Protein AF-A0A915CXU5-F1 (afdb_monomer_lite)

Radius of gyration: 18.63 Å; chains: 1; bounding box: 47×32×48 Å

InterPro domains:
  IPR021010 Cytosolic motility protein [PF12150] (39-100)
  IPR021010 Cytosolic motility protein [PTHR31578] (22-100)

pLDDT: mean 84.75, std 14.51, range [37.28, 98.0]

Foldseek 3Di:
DDPDPPDDLPDPDCNVCPPVNVVDDHDPPDPSPDPPDDDDDDDDFFDFDDPDPFAWDVPDFQPDDPPDGRTWTWDWDDDPNDIWIWTWDDDPRTTDTDTD

Sequence (100 aa):
MASHCPGPQTCECIECVPPVALAAPPPPSSPASLIMTHNWADFRTCDPFPPAKAIHAFGRSLTTFPGENLDQYVALWYQSGEPVVGRIWNDKGKIAACFS

Organism: NCBI:txid166011

Structure (mmCIF, N/CA/C/O backbone):
data_AF-A0A915CXU5-F1
#
_entry.id   AF-A0A915CXU5-F1
#
loop_
_atom_site.group_PDB
_atom_site.id
_atom_site.type_symbol
_atom_site.label_atom_id
_atom_site.label_alt_id
_atom_site.label_comp_id
_atom_site.label_asym_id
_atom_site.label_entity_id
_atom_site.label_seq_id
_atom_site.pdbx_PDB_ins_code
_atom_site.Cartn_x
_atom_site.Cartn_y
_atom_site.Cartn_z
_atom_site.occupancy
_atom_site.B_iso_or_equiv
_atom_site.auth_seq_id
_atom_site.auth_comp_id
_atom_site.auth_asym_id
_atom_site.auth_atom_id
_atom_site.pdbx_PDB_model_num
ATOM 1 N N . MET A 1 1 ? 34.207 -4.971 -22.196 1.00 37.28 1 MET A N 1
ATOM 2 C CA . MET A 1 1 ? 33.042 -5.761 -22.644 1.00 37.28 1 MET A CA 1
ATOM 3 C C . MET A 1 1 ? 31.847 -5.226 -21.879 1.00 37.28 1 MET A C 1
ATOM 5 O O . MET A 1 1 ? 31.818 -5.404 -20.671 1.00 37.28 1 MET A O 1
ATOM 9 N N . ALA A 1 2 ? 30.969 -4.449 -22.519 1.00 47.88 2 ALA A N 1
ATOM 10 C CA . ALA A 1 2 ? 29.788 -3.912 -21.847 1.00 47.88 2 ALA A CA 1
ATOM 11 C C . ALA A 1 2 ? 28.834 -5.075 -21.555 1.00 47.88 2 ALA A C 1
ATOM 13 O O . ALA A 1 2 ? 28.424 -5.782 -22.476 1.00 47.88 2 ALA A O 1
ATOM 14 N N . SER A 1 3 ? 28.560 -5.312 -20.277 1.00 54.09 3 SER A N 1
ATOM 15 C CA . SER A 1 3 ? 27.528 -6.225 -19.806 1.00 54.09 3 SER A CA 1
ATOM 16 C C . SER A 1 3 ? 26.197 -5.777 -20.401 1.00 54.09 3 SER A C 1
ATOM 18 O O . SER A 1 3 ? 25.666 -4.728 -20.056 1.00 54.09 3 SER A O 1
ATOM 20 N N . HIS A 1 4 ? 25.690 -6.540 -21.363 1.00 62.41 4 HIS A N 1
ATOM 21 C CA . HIS A 1 4 ? 24.339 -6.361 -21.868 1.00 62.41 4 HIS A CA 1
ATOM 22 C C . HIS A 1 4 ? 23.389 -6.703 -20.720 1.00 62.41 4 HIS A C 1
ATOM 24 O O . HIS A 1 4 ? 23.355 -7.862 -20.314 1.00 62.41 4 HIS A O 1
ATOM 30 N N . CYS A 1 5 ? 22.688 -5.715 -20.159 1.00 65.94 5 CYS A N 1
ATOM 31 C CA . CYS A 1 5 ? 21.687 -5.946 -19.123 1.00 65.94 5 CYS A CA 1
ATOM 32 C C . CYS A 1 5 ? 20.522 -6.731 -19.748 1.00 65.94 5 CYS A C 1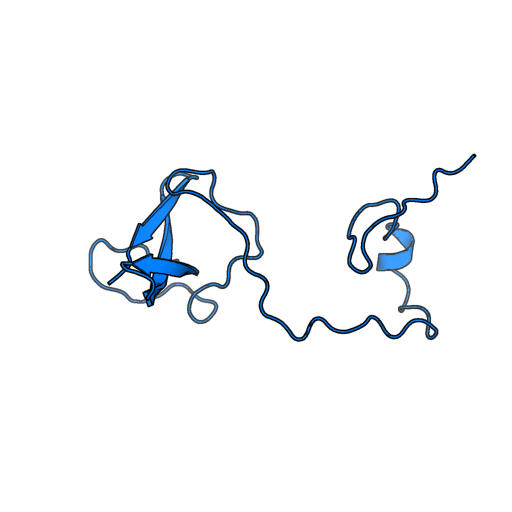
ATOM 34 O O . CYS A 1 5 ? 19.789 -6.156 -20.555 1.00 65.94 5 CYS A O 1
ATOM 36 N N . PRO A 1 6 ? 20.307 -8.019 -19.416 1.00 73.25 6 PRO A 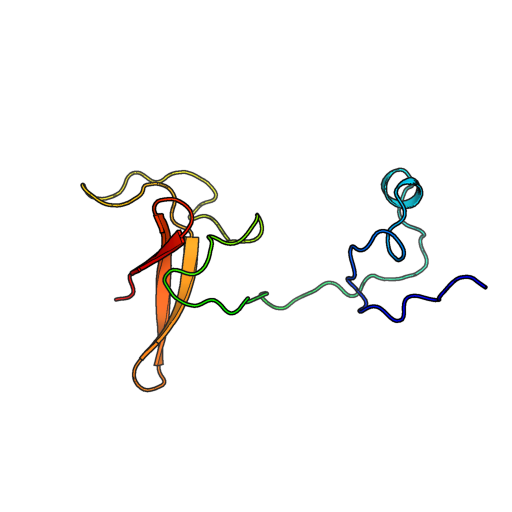N 1
ATOM 37 C CA . PRO A 1 6 ? 19.190 -8.801 -19.944 1.00 73.25 6 PRO A CA 1
ATOM 38 C C . PRO A 1 6 ? 17.906 -8.476 -19.156 1.00 73.25 6 PRO A C 1
ATOM 40 O O . PRO A 1 6 ? 17.188 -9.369 -18.711 1.00 73.25 6 PRO A O 1
ATOM 43 N N . GLY A 1 7 ? 17.684 -7.191 -18.872 1.00 72.88 7 GLY A N 1
ATOM 44 C CA . GLY A 1 7 ? 16.626 -6.717 -17.993 1.00 72.88 7 GLY A CA 1
ATOM 45 C C . GLY A 1 7 ? 15.229 -6.909 -18.593 1.00 72.88 7 GLY A C 1
ATOM 46 O O . GLY A 1 7 ? 15.079 -7.084 -19.804 1.00 72.88 7 GLY A O 1
ATOM 47 N N . PRO A 1 8 ? 14.178 -6.859 -17.757 1.00 82.75 8 PRO A N 1
ATOM 48 C CA . PRO A 1 8 ? 12.801 -6.885 -18.239 1.00 82.75 8 PRO A CA 1
ATOM 49 C C . PRO A 1 8 ? 12.503 -5.666 -19.127 1.00 82.75 8 PRO A C 1
ATOM 51 O O . PRO A 1 8 ? 13.161 -4.631 -19.023 1.00 82.75 8 PRO A O 1
ATOM 54 N N . GLN A 1 9 ? 11.463 -5.757 -19.961 1.00 77.00 9 GLN A N 1
ATOM 55 C CA . GLN A 1 9 ? 11.119 -4.719 -20.950 1.00 77.00 9 GLN A CA 1
ATOM 56 C C . GLN A 1 9 ? 10.895 -3.320 -20.348 1.00 77.00 9 GLN A C 1
ATOM 58 O O . GLN A 1 9 ? 11.091 -2.322 -21.033 1.00 77.00 9 GLN A O 1
ATOM 63 N N . THR A 1 10 ? 10.499 -3.239 -19.075 1.00 80.44 10 THR A N 1
ATOM 64 C CA . THR A 1 10 ? 10.229 -1.984 -18.353 1.00 80.44 10 THR A CA 1
ATOM 65 C C . THR A 1 10 ? 11.289 -1.683 -17.292 1.00 80.44 10 THR A C 1
ATOM 67 O O . THR A 1 10 ? 10.989 -1.101 -16.252 1.00 80.44 10 THR A O 1
ATOM 70 N N . CYS A 1 11 ? 12.522 -2.151 -17.494 1.00 83.19 11 CYS A N 1
ATOM 71 C CA . CYS A 1 11 ? 13.617 -1.909 -16.565 1.00 83.19 11 CYS A CA 1
ATOM 72 C C . CYS A 1 11 ? 14.012 -0.423 -16.550 1.00 83.19 11 CYS A C 1
ATOM 74 O O . CYS A 1 11 ? 14.385 0.133 -17.578 1.00 83.19 11 CYS A O 1
ATOM 76 N N . GLU A 1 12 ? 13.981 0.196 -15.369 1.00 81.44 12 GLU A N 1
ATOM 77 C CA . GLU A 1 12 ? 14.345 1.606 -15.142 1.00 81.44 12 GLU A CA 1
ATOM 78 C C . GLU A 1 12 ? 15.802 1.761 -14.639 1.00 81.44 12 GLU A C 1
ATOM 80 O O . GLU A 1 12 ? 16.164 2.793 -14.077 1.00 81.44 12 GLU A O 1
ATOM 85 N N . CYS A 1 13 ? 16.653 0.733 -14.770 1.00 84.69 13 CYS A N 1
ATOM 86 C CA . CYS A 1 13 ? 18.040 0.810 -14.302 1.00 84.69 13 CYS A CA 1
ATOM 87 C C . CYS A 1 13 ? 18.898 1.714 -15.205 1.00 84.69 13 CYS A C 1
ATOM 89 O O . CYS A 1 13 ? 18.587 1.920 -16.377 1.00 84.69 13 CYS A O 1
ATOM 91 N N . ILE A 1 14 ? 20.024 2.206 -14.678 1.00 85.00 14 ILE A N 1
ATOM 92 C CA . ILE A 1 14 ? 20.912 3.139 -15.393 1.00 85.00 14 ILE A CA 1
ATOM 93 C C . ILE A 1 14 ? 21.510 2.565 -16.689 1.00 85.00 14 ILE A C 1
ATOM 95 O O . ILE A 1 14 ? 21.850 3.320 -17.596 1.00 85.00 14 ILE A O 1
ATOM 99 N N . GLU A 1 15 ? 21.642 1.240 -16.784 1.00 84.62 15 GLU A N 1
ATOM 100 C CA . GLU A 1 15 ? 22.153 0.564 -17.981 1.00 84.62 15 GLU A CA 1
ATOM 101 C C . GLU A 1 15 ? 21.100 0.514 -19.098 1.00 84.62 15 GLU A C 1
ATOM 103 O O . GLU A 1 15 ? 21.431 0.721 -20.264 1.00 84.62 15 GLU A O 1
ATOM 108 N N . CYS A 1 16 ? 19.834 0.273 -18.741 1.00 78.19 16 CYS A N 1
ATOM 109 C CA . CYS A 1 16 ? 18.708 0.211 -19.676 1.00 78.19 16 CYS A CA 1
ATOM 110 C C . CYS A 1 16 ? 18.190 1.604 -20.059 1.00 78.19 16 CYS A C 1
ATOM 112 O O . CYS A 1 16 ? 17.793 1.824 -21.202 1.00 78.19 16 CYS A O 1
ATOM 114 N N . VAL A 1 17 ? 18.206 2.549 -19.115 1.00 78.44 17 VAL A N 1
ATOM 115 C CA . VAL A 1 17 ? 17.764 3.936 -19.298 1.00 78.44 17 VAL A CA 1
ATOM 116 C C . VAL A 1 17 ? 18.898 4.875 -18.873 1.00 78.44 17 VAL A C 1
ATOM 118 O O . VAL A 1 17 ? 18.895 5.407 -17.759 1.00 78.44 17 VAL A O 1
ATOM 121 N N . PRO A 1 18 ? 19.909 5.084 -19.737 1.00 76.50 18 PRO A N 1
ATOM 122 C CA . PRO A 1 18 ? 20.994 6.000 -19.425 1.00 76.50 18 PRO A CA 1
ATOM 123 C C . PRO A 1 18 ? 20.466 7.444 -19.335 1.00 76.50 18 PRO A C 1
ATOM 125 O O . PRO A 1 18 ? 19.545 7.806 -20.070 1.00 76.50 18 PRO A O 1
ATOM 128 N N . PRO A 1 19 ? 21.072 8.323 -18.515 1.00 70.62 19 PRO A N 1
ATOM 129 C CA . PRO A 1 19 ? 20.595 9.699 -18.316 1.00 70.62 19 PRO A CA 1
ATOM 130 C C . PRO A 1 19 ? 20.454 10.518 -19.608 1.00 70.62 19 PRO A C 1
ATOM 132 O O . PRO A 1 19 ? 19.597 11.390 -19.705 1.00 70.62 19 PRO A O 1
ATOM 135 N N . VAL A 1 20 ? 21.263 10.210 -20.626 1.00 68.69 20 VAL A N 1
ATOM 136 C CA . VAL A 1 20 ? 21.193 10.840 -21.955 1.00 68.69 20 VAL A CA 1
ATOM 137 C C . VAL A 1 20 ? 19.895 10.479 -22.691 1.00 68.69 20 VAL A C 1
ATOM 139 O O . VAL A 1 20 ? 19.351 11.315 -23.405 1.00 68.69 20 VAL A O 1
ATOM 142 N N . ALA A 1 21 ? 19.362 9.269 -22.493 1.00 62.31 21 ALA A N 1
ATOM 143 C CA . ALA A 1 21 ? 18.101 8.836 -23.094 1.00 62.31 21 ALA A CA 1
ATOM 144 C C . ALA A 1 21 ? 16.878 9.524 -22.463 1.00 62.31 21 ALA A C 1
ATOM 146 O O . ALA A 1 21 ? 15.888 9.728 -23.153 1.00 62.31 21 ALA A O 1
ATOM 147 N N . LEU A 1 22 ? 16.957 9.946 -21.193 1.00 63.19 22 LEU A N 1
ATOM 148 C CA . LEU A 1 22 ? 15.900 10.733 -20.536 1.00 63.19 22 LEU A CA 1
ATOM 149 C C . LEU A 1 22 ? 15.775 12.158 -21.104 1.00 63.19 22 LEU A C 1
ATOM 151 O O . LEU A 1 22 ? 14.731 12.787 -20.958 1.00 63.19 22 LEU A O 1
ATOM 155 N N . ALA A 1 23 ? 16.838 12.674 -21.730 1.00 62.06 23 ALA A N 1
ATOM 156 C CA . ALA A 1 23 ? 16.886 14.017 -22.307 1.00 62.06 23 ALA A CA 1
ATOM 157 C C . ALA A 1 23 ? 16.537 14.058 -23.808 1.00 62.06 23 ALA A C 1
AT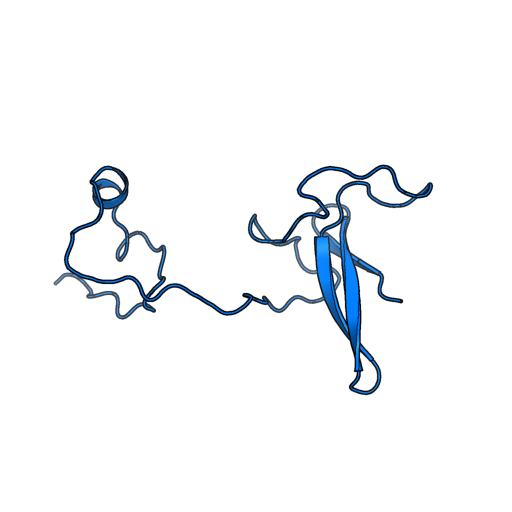OM 159 O O . ALA A 1 23 ? 16.361 15.143 -24.364 1.00 62.06 23 ALA A O 1
ATOM 160 N N . ALA A 1 24 ? 16.451 12.902 -24.471 1.00 63.50 24 ALA A N 1
ATOM 161 C CA . ALA A 1 24 ? 16.147 12.789 -25.894 1.00 63.50 24 ALA A CA 1
ATOM 162 C C . ALA A 1 24 ? 14.695 12.315 -26.109 1.00 63.50 24 ALA A C 1
ATOM 164 O O . ALA A 1 24 ? 14.186 11.529 -25.309 1.00 63.50 24 ALA A O 1
ATOM 165 N N . PRO A 1 25 ? 14.005 12.748 -27.183 1.00 62.59 25 PRO A N 1
ATOM 166 C CA . PRO A 1 25 ? 12.722 12.156 -27.550 1.00 62.59 25 PRO A CA 1
ATOM 167 C C . PRO A 1 25 ? 12.894 10.645 -27.794 1.00 62.59 25 PRO A C 1
ATOM 169 O O . PRO A 1 25 ? 13.926 10.234 -28.339 1.00 62.59 25 PRO A O 1
ATOM 172 N N . PRO A 1 26 ? 11.917 9.809 -27.394 1.00 61.81 26 PRO A N 1
ATOM 173 C CA . PRO A 1 26 ? 12.044 8.362 -27.500 1.00 61.81 26 PRO A CA 1
ATOM 174 C C . PRO A 1 26 ? 12.269 7.947 -28.964 1.00 61.81 26 PRO A C 1
ATOM 176 O O . PRO A 1 26 ? 11.610 8.489 -29.859 1.00 61.81 26 PRO A O 1
ATOM 179 N N . PRO A 1 27 ? 13.189 7.003 -29.241 1.00 62.19 27 PRO A N 1
ATOM 180 C CA . PRO A 1 27 ? 13.419 6.525 -30.596 1.00 62.19 27 PRO A CA 1
ATOM 181 C C . PRO A 1 27 ? 12.132 5.897 -31.170 1.00 62.19 27 PRO A C 1
ATOM 183 O O . PRO A 1 27 ? 11.436 5.171 -30.461 1.00 62.19 27 PRO A O 1
ATOM 186 N N . PRO A 1 28 ? 11.809 6.131 -32.455 1.00 57.00 28 PRO A N 1
ATOM 187 C CA . PRO A 1 28 ? 10.516 5.777 -33.055 1.00 57.00 28 PRO A CA 1
ATOM 188 C C . PRO A 1 28 ? 10.254 4.268 -33.243 1.00 57.00 28 PRO A C 1
ATOM 190 O O . PRO A 1 28 ? 9.211 3.903 -33.778 1.00 57.00 28 PRO A O 1
ATOM 193 N N . SER A 1 29 ? 11.178 3.379 -32.866 1.00 52.47 29 SER A N 1
ATOM 194 C CA . SER A 1 29 ? 11.228 1.999 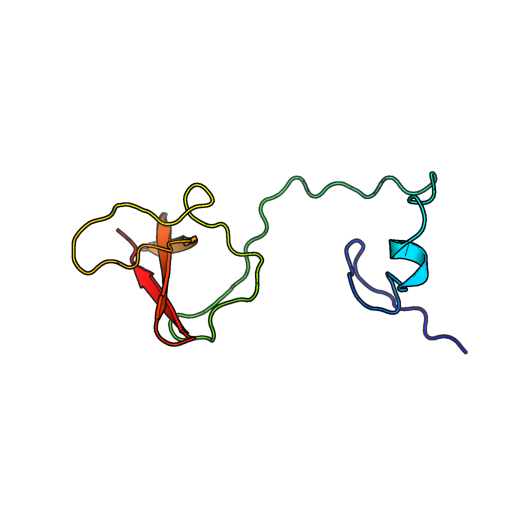-33.380 1.00 52.47 29 SER A CA 1
ATOM 195 C C . SER A 1 29 ? 10.924 0.877 -32.387 1.00 52.47 29 SER A C 1
ATOM 197 O O . SER A 1 29 ? 10.994 -0.286 -32.777 1.00 52.47 29 SER A O 1
ATOM 199 N N . SER A 1 30 ? 10.518 1.176 -31.156 1.00 54.06 30 SER A N 1
ATOM 200 C CA . SER A 1 30 ? 9.982 0.146 -30.261 1.00 54.06 30 SER A CA 1
ATOM 201 C C . SER A 1 30 ? 8.638 0.618 -29.732 1.00 54.06 30 SER A C 1
ATOM 203 O O . SER A 1 30 ? 8.624 1.534 -28.908 1.00 54.06 30 SER A O 1
ATOM 205 N N . PRO A 1 31 ? 7.499 0.042 -30.166 1.00 57.78 31 PRO A N 1
ATOM 206 C CA . PRO A 1 31 ? 6.268 0.236 -29.425 1.00 57.78 31 PRO A CA 1
ATOM 207 C C . PRO A 1 31 ? 6.518 -0.376 -28.051 1.00 57.78 31 PRO A C 1
ATOM 209 O O . PRO A 1 31 ? 6.543 -1.598 -27.906 1.00 57.78 31 PRO A O 1
ATOM 212 N N . ALA A 1 32 ? 6.793 0.466 -27.054 1.00 63.38 32 ALA A N 1
ATOM 213 C CA . ALA A 1 32 ? 6.783 0.026 -25.674 1.00 63.38 32 ALA A CA 1
ATOM 214 C C . ALA A 1 32 ? 5.408 -0.606 -25.470 1.00 63.38 32 ALA A C 1
ATOM 216 O O . ALA A 1 32 ? 4.386 0.071 -25.602 1.00 63.38 32 ALA A O 1
ATOM 217 N N . SER A 1 33 ? 5.377 -1.921 -25.266 1.00 71.50 33 SER A N 1
ATOM 218 C CA . SER A 1 33 ? 4.141 -2.619 -24.959 1.00 71.50 33 SER A CA 1
ATOM 219 C C . SER A 1 33 ? 3.588 -1.973 -23.699 1.00 71.50 33 SER A C 1
ATOM 221 O O . SER A 1 33 ? 4.185 -2.081 -22.627 1.00 71.50 33 SER A O 1
ATOM 223 N N . LEU A 1 34 ? 2.499 -1.225 -23.855 1.00 81.00 34 LEU A N 1
ATOM 224 C CA . LEU A 1 34 ? 1.868 -0.536 -22.745 1.00 81.00 34 LEU A CA 1
ATOM 225 C C . LEU A 1 34 ? 1.391 -1.588 -21.743 1.00 81.00 34 LEU A C 1
ATOM 227 O O . LEU A 1 34 ? 0.766 -2.581 -22.120 1.00 81.00 34 LEU A O 1
ATOM 231 N N . ILE A 1 35 ? 1.693 -1.370 -20.464 1.00 84.88 35 ILE A N 1
ATOM 232 C CA . ILE A 1 35 ? 1.155 -2.203 -19.393 1.00 84.88 35 ILE A CA 1
ATOM 233 C C . ILE A 1 35 ? -0.339 -1.890 -19.288 1.00 84.88 35 ILE A C 1
ATOM 235 O O . ILE A 1 35 ? -0.717 -0.787 -18.901 1.00 84.88 35 ILE A O 1
ATOM 239 N N . MET A 1 36 ? -1.176 -2.871 -19.620 1.00 89.25 36 MET A N 1
ATOM 240 C CA . MET A 1 36 ? -2.639 -2.763 -19.526 1.00 89.25 36 MET A CA 1
ATOM 241 C C . MET A 1 36 ? -3.211 -3.403 -18.254 1.00 89.25 36 MET A C 1
ATOM 243 O O . MET A 1 36 ? -4.424 -3.435 -18.070 1.00 89.25 36 MET A O 1
ATOM 247 N N . THR A 1 37 ? -2.346 -3.908 -17.372 1.00 90.25 37 THR A N 1
ATOM 248 C CA . THR A 1 37 ? -2.725 -4.598 -16.133 1.00 90.25 37 THR A CA 1
ATOM 249 C C . THR A 1 37 ? -2.342 -3.759 -14.921 1.00 90.25 37 THR A C 1
ATOM 251 O O . THR A 1 37 ? -1.303 -3.100 -14.912 1.00 90.25 37 THR A O 1
ATOM 254 N N . HIS A 1 38 ? -3.155 -3.807 -13.866 1.00 91.31 38 HIS A N 1
ATOM 255 C CA . HIS A 1 38 ? -2.785 -3.211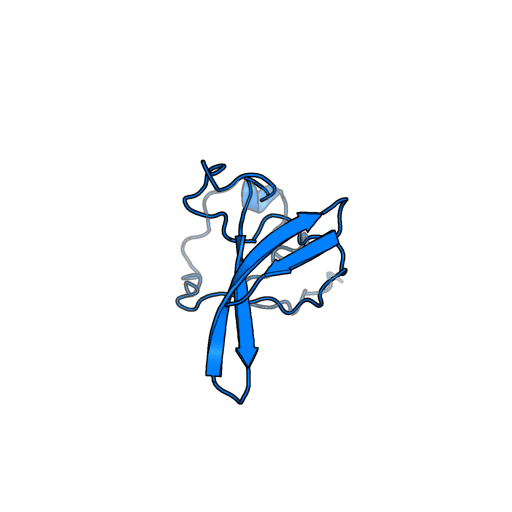 -12.586 1.00 91.31 38 HIS A CA 1
ATOM 256 C C . HIS A 1 38 ? -1.519 -3.862 -12.028 1.00 91.31 38 HIS A C 1
ATOM 258 O O . HIS A 1 38 ? -1.384 -5.085 -12.028 1.00 91.31 38 HIS A O 1
ATOM 264 N N . ASN A 1 39 ? -0.607 -3.031 -11.531 1.00 90.56 39 ASN A N 1
ATOM 265 C CA . ASN A 1 39 ? 0.593 -3.496 -10.861 1.00 90.56 39 ASN A CA 1
ATOM 266 C C . ASN A 1 39 ? 0.321 -3.603 -9.356 1.00 90.56 39 ASN A C 1
ATOM 268 O O . ASN A 1 39 ? 0.037 -2.593 -8.711 1.00 90.56 39 ASN A O 1
ATOM 272 N N . TRP A 1 40 ? 0.408 -4.817 -8.819 1.00 93.12 40 TRP A N 1
ATOM 273 C CA . TRP A 1 40 ? 0.291 -5.097 -7.392 1.00 93.12 40 TRP A CA 1
ATOM 274 C C . TRP A 1 40 ? 1.648 -5.548 -6.870 1.00 93.12 40 TRP A C 1
ATOM 276 O O . TRP A 1 40 ? 2.275 -6.431 -7.449 1.00 93.12 40 TRP A O 1
ATOM 286 N N . ALA A 1 41 ? 2.097 -4.925 -5.785 1.00 93.38 41 ALA A N 1
ATOM 287 C CA . ALA A 1 41 ? 3.329 -5.288 -5.106 1.00 93.38 41 ALA A CA 1
ATOM 288 C C . ALA A 1 41 ? 2.999 -5.903 -3.743 1.00 93.38 41 ALA A C 1
ATOM 290 O O . ALA A 1 41 ? 2.157 -5.379 -3.011 1.00 93.38 41 ALA A O 1
ATOM 291 N N . ASP A 1 42 ? 3.672 -7.003 -3.418 1.00 95.06 42 ASP A N 1
ATOM 292 C CA . ASP A 1 42 ? 3.454 -7.746 -2.183 1.00 95.06 42 ASP A CA 1
ATOM 293 C C . ASP A 1 42 ? 4.218 -7.119 -1.012 1.00 95.06 42 ASP A C 1
ATOM 295 O O . ASP A 1 42 ? 5.432 -6.915 -1.071 1.00 95.06 42 ASP A O 1
ATOM 299 N N . PHE A 1 43 ? 3.502 -6.860 0.081 1.00 95.19 43 PHE A N 1
ATOM 300 C CA . PHE A 1 43 ? 4.054 -6.347 1.332 1.00 95.19 43 PHE A CA 1
ATOM 301 C C . PHE A 1 43 ? 3.388 -7.022 2.525 1.00 95.19 43 PHE A C 1
ATOM 303 O O . PHE A 1 43 ? 2.248 -7.483 2.443 1.00 95.19 43 PHE A O 1
ATOM 310 N N . ARG A 1 44 ? 4.078 -7.035 3.667 1.00 95.81 44 ARG A N 1
ATOM 311 C CA . ARG A 1 44 ? 3.481 -7.403 4.953 1.00 95.81 44 ARG A CA 1
ATOM 312 C C . ARG A 1 44 ? 3.184 -6.151 5.763 1.00 95.81 44 ARG A C 1
ATOM 314 O O . ARG A 1 44 ? 3.870 -5.134 5.659 1.00 95.81 44 ARG A O 1
ATOM 321 N N . THR A 1 45 ? 2.192 -6.244 6.642 1.00 93.50 45 THR A N 1
ATOM 322 C CA . THR A 1 45 ? 1.986 -5.233 7.683 1.00 93.50 45 THR A CA 1
ATOM 323 C C . THR A 1 45 ? 3.281 -5.044 8.476 1.00 93.50 45 THR A C 1
ATOM 325 O O . THR A 1 45 ? 3.987 -6.014 8.754 1.00 93.50 45 THR A O 1
ATOM 328 N N . CYS A 1 46 ? 3.582 -3.799 8.845 1.00 95.31 46 CYS A N 1
ATOM 329 C CA . CYS A 1 46 ? 4.808 -3.377 9.526 1.00 95.31 46 CYS A CA 1
ATOM 330 C C . CYS A 1 46 ? 6.103 -3.385 8.689 1.00 95.31 46 CYS A C 1
ATOM 332 O O . CYS A 1 46 ? 7.131 -2.952 9.225 1.00 95.31 46 CYS A O 1
ATOM 334 N N . ASP A 1 47 ? 6.087 -3.807 7.417 1.00 96.31 47 ASP A N 1
ATOM 335 C CA . ASP A 1 47 ? 7.213 -3.549 6.508 1.00 96.31 47 ASP A CA 1
ATOM 336 C C . ASP A 1 47 ? 7.393 -2.021 6.313 1.00 96.31 47 ASP A C 1
ATOM 338 O O . ASP A 1 47 ? 6.462 -1.245 6.580 1.00 96.31 47 ASP A O 1
ATOM 342 N N . PRO A 1 48 ? 8.582 -1.550 5.884 1.00 95.81 48 PRO A N 1
ATOM 343 C CA . PRO A 1 48 ? 8.786 -0.149 5.532 1.00 95.81 48 PRO A CA 1
ATOM 344 C C . PRO A 1 48 ? 7.756 0.325 4.504 1.00 95.81 48 PRO A C 1
ATOM 346 O O . PRO A 1 48 ? 7.458 -0.386 3.544 1.00 95.81 48 PRO A O 1
ATOM 349 N N . PHE A 1 49 ? 7.218 1.528 4.701 1.00 94.38 49 PHE A N 1
ATOM 350 C CA . PHE A 1 49 ? 6.208 2.073 3.797 1.00 94.38 49 PHE A CA 1
ATOM 351 C C . PHE A 1 49 ? 6.773 2.197 2.366 1.00 94.38 49 PHE A C 1
ATOM 353 O O . PHE A 1 49 ? 7.878 2.728 2.199 1.00 94.38 49 PHE A O 1
ATOM 360 N N . PRO A 1 50 ? 6.067 1.697 1.334 1.00 84.94 50 PRO A N 1
ATOM 361 C CA . PRO A 1 50 ? 6.641 1.534 0.007 1.00 84.94 50 PRO A CA 1
ATOM 362 C C . PRO A 1 50 ? 6.919 2.882 -0.672 1.00 84.94 50 PRO A C 1
ATOM 364 O O . PRO A 1 50 ? 6.129 3.823 -0.543 1.00 84.94 50 PRO A O 1
ATOM 367 N N . PRO A 1 51 ? 8.011 2.994 -1.446 1.00 63.56 51 PRO A N 1
ATOM 368 C CA . PRO A 1 51 ? 8.317 4.216 -2.172 1.00 63.56 51 PRO A CA 1
ATOM 369 C C . PRO A 1 51 ? 7.371 4.450 -3.367 1.00 63.56 51 PRO A C 1
ATOM 371 O O . PRO A 1 51 ? 7.204 3.591 -4.232 1.00 63.56 51 PRO A O 1
ATOM 374 N N . ALA A 1 52 ? 6.807 5.664 -3.402 1.00 67.56 52 ALA A N 1
ATOM 375 C CA . ALA A 1 52 ? 6.228 6.461 -4.501 1.00 67.56 52 ALA A CA 1
ATOM 376 C C . ALA A 1 52 ? 5.148 5.881 -5.444 1.00 67.56 52 ALA A C 1
ATOM 378 O O . ALA A 1 52 ? 4.418 6.672 -6.034 1.00 67.56 52 ALA A O 1
ATOM 379 N N . LYS A 1 53 ? 5.009 4.561 -5.618 1.00 81.25 53 LYS A N 1
ATOM 380 C CA . LYS A 1 53 ? 4.100 3.968 -6.626 1.00 81.25 53 LYS A CA 1
ATOM 381 C C . LYS A 1 53 ? 2.747 3.496 -6.059 1.00 81.25 53 LYS A C 1
ATOM 383 O O . LYS A 1 53 ? 1.925 2.979 -6.810 1.00 81.25 53 LYS A O 1
ATOM 388 N N . ALA A 1 54 ? 2.493 3.680 -4.760 1.00 89.75 54 ALA A N 1
ATOM 389 C CA . ALA A 1 54 ? 1.192 3.382 -4.157 1.00 89.75 54 ALA A CA 1
ATOM 390 C C . ALA A 1 54 ? 0.123 4.387 -4.624 1.00 89.75 54 ALA A C 1
ATOM 392 O O . ALA A 1 54 ? 0.367 5.593 -4.669 1.00 89.75 54 ALA A O 1
ATOM 393 N N . ILE A 1 55 ? -1.079 3.900 -4.943 1.00 94.12 55 ILE A N 1
ATOM 394 C CA . ILE A 1 55 ? -2.173 4.752 -5.425 1.00 94.12 55 ILE A CA 1
ATOM 395 C C . ILE A 1 55 ? -2.847 5.450 -4.244 1.00 94.12 55 ILE A C 1
ATOM 397 O O . ILE A 1 55 ? -3.522 4.809 -3.438 1.00 94.12 55 ILE A O 1
ATOM 401 N N . HIS A 1 56 ? -2.656 6.767 -4.159 1.00 94.50 56 HIS A N 1
ATOM 402 C CA . HIS A 1 56 ? -3.254 7.615 -3.132 1.00 94.50 56 HIS A CA 1
ATOM 403 C C . HIS A 1 56 ? -4.751 7.833 -3.383 1.00 94.50 56 HIS A C 1
ATOM 405 O O . HIS A 1 56 ? -5.163 8.114 -4.514 1.00 94.50 56 HIS A O 1
ATOM 411 N N . ALA A 1 57 ? -5.567 7.743 -2.334 1.00 93.88 57 ALA A N 1
ATOM 412 C CA . ALA A 1 57 ? -7.007 7.934 -2.411 1.00 93.88 57 ALA A CA 1
ATOM 413 C C . ALA A 1 57 ? -7.332 9.316 -3.000 1.00 93.88 57 ALA A C 1
ATOM 415 O O . ALA A 1 57 ? -6.943 10.352 -2.468 1.00 93.88 57 ALA A O 1
ATOM 416 N N . PHE A 1 58 ? -8.017 9.335 -4.147 1.00 94.19 58 PHE A N 1
ATOM 417 C CA . PHE A 1 58 ? -8.340 10.552 -4.911 1.00 94.19 58 PHE A CA 1
ATOM 418 C C . PHE A 1 58 ? -7.139 11.453 -5.263 1.00 94.19 58 PHE A C 1
ATOM 420 O O . PHE A 1 58 ? -7.336 12.614 -5.619 1.00 94.19 58 PHE A O 1
ATOM 427 N N . GLY A 1 59 ? -5.902 10.960 -5.145 1.00 93.00 59 GLY A N 1
ATOM 428 C CA . GLY A 1 59 ? -4.700 11.766 -5.352 1.00 93.00 59 GLY A CA 1
ATOM 429 C C . GLY A 1 59 ? -4.525 12.923 -4.358 1.00 93.00 59 GLY A C 1
ATOM 430 O O . GLY A 1 59 ? -3.769 13.845 -4.650 1.00 93.00 59 GLY A O 1
ATOM 431 N N . ARG A 1 60 ? -5.203 12.914 -3.199 1.00 92.31 60 ARG A N 1
ATOM 432 C CA . ARG A 1 60 ? -5.150 14.007 -2.208 1.00 92.31 60 ARG A CA 1
ATOM 433 C C . ARG A 1 60 ? -5.438 13.530 -0.787 1.00 92.31 60 ARG A C 1
ATOM 435 O O . ARG A 1 60 ? -6.107 12.520 -0.608 1.00 92.31 60 ARG A O 1
ATOM 442 N N . SER A 1 61 ? -4.996 14.293 0.210 1.00 95.31 61 SER A N 1
ATOM 443 C CA . SER A 1 61 ? -5.355 14.029 1.606 1.00 95.31 61 SER A CA 1
ATOM 444 C C . SER A 1 61 ? -6.867 14.149 1.795 1.00 95.31 61 SER A C 1
ATOM 446 O O . SER A 1 61 ? -7.519 15.043 1.241 1.00 95.31 61 SER A O 1
ATOM 448 N N . LEU A 1 62 ? -7.431 13.226 2.563 1.00 94.62 62 LEU A N 1
ATOM 449 C CA . LEU A 1 62 ? -8.866 13.103 2.768 1.00 94.62 62 LEU A CA 1
ATOM 450 C C . LEU A 1 62 ? -9.369 13.979 3.915 1.00 94.62 62 LEU A C 1
ATOM 452 O O . LEU A 1 62 ? -8.631 14.366 4.816 1.00 94.62 62 LEU A O 1
ATOM 456 N N . THR A 1 63 ? -10.676 14.232 3.918 1.00 93.69 63 THR A N 1
ATOM 457 C CA . THR A 1 63 ? -11.412 14.652 5.115 1.00 93.69 63 THR A CA 1
ATOM 458 C C . THR A 1 63 ? -12.127 13.418 5.656 1.00 93.69 63 THR A C 1
ATOM 460 O O . THR A 1 63 ? -13.216 13.089 5.193 1.00 93.69 63 THR A O 1
ATOM 463 N N . THR A 1 64 ? -11.471 12.691 6.563 1.00 90.81 64 THR A N 1
ATOM 464 C CA . THR A 1 64 ? -11.954 11.403 7.094 1.00 90.81 64 THR A CA 1
ATOM 465 C C . THR A 1 64 ? -12.367 11.498 8.573 1.00 90.81 64 THR A C 1
ATOM 467 O O . THR A 1 64 ? -12.324 12.572 9.177 1.00 90.81 64 THR A O 1
ATOM 470 N N . PHE A 1 65 ? -12.810 10.379 9.150 1.00 90.12 65 PHE A N 1
ATOM 471 C CA . PHE A 1 65 ? -13.211 10.252 10.547 1.00 90.12 65 PHE A CA 1
ATOM 472 C C . PHE A 1 65 ? -12.067 10.577 11.529 1.00 90.12 65 PHE A C 1
ATOM 474 O O . PHE A 1 65 ? -10.891 10.368 11.215 1.00 90.12 65 PHE A O 1
ATOM 481 N N . PRO A 1 66 ? -12.388 11.050 12.751 1.00 92.00 66 PRO A N 1
ATOM 482 C CA . PRO A 1 66 ? -11.385 11.313 13.778 1.00 92.00 66 PRO A CA 1
ATOM 483 C C . PRO A 1 66 ? -10.536 10.077 14.098 1.00 92.00 66 PRO A C 1
ATOM 485 O O . PRO A 1 66 ? -11.066 8.992 14.324 1.00 92.00 66 PRO A O 1
ATOM 488 N N . GLY A 1 67 ? -9.217 10.263 14.170 1.00 88.81 67 GLY A N 1
ATOM 489 C CA . GLY A 1 67 ? -8.263 9.197 14.494 1.00 88.81 67 GLY A CA 1
ATOM 490 C C . GLY A 1 67 ? -7.757 8.399 13.290 1.00 88.81 67 GLY A C 1
ATOM 491 O O . GLY A 1 67 ? -6.828 7.611 13.447 1.00 88.81 67 GLY A O 1
ATOM 492 N N . GLU A 1 68 ? -8.299 8.623 12.093 1.00 93.00 68 GLU A N 1
ATOM 493 C CA . GLU A 1 68 ? -7.750 8.047 10.869 1.00 93.00 68 GLU A CA 1
ATOM 494 C C . GLU A 1 68 ? -6.675 8.931 10.240 1.00 93.00 68 GLU A C 1
ATOM 496 O O . GLU A 1 68 ? -6.701 10.160 10.333 1.00 93.00 68 GLU A O 1
ATOM 501 N N . ASN A 1 69 ? -5.734 8.295 9.543 1.00 94.75 69 ASN A N 1
ATOM 502 C CA . ASN A 1 69 ? -4.773 9.019 8.728 1.00 94.75 69 ASN A CA 1
ATOM 503 C C . ASN A 1 69 ? -5.480 9.626 7.502 1.00 94.75 69 ASN A C 1
ATOM 505 O O . ASN A 1 69 ? -6.317 8.969 6.878 1.00 94.75 69 ASN A O 1
ATOM 509 N N . LEU A 1 70 ? -5.147 10.875 7.170 1.00 95.75 70 LEU A N 1
ATOM 510 C CA . LEU A 1 70 ? -5.720 11.583 6.023 1.00 95.75 70 LEU A CA 1
ATOM 511 C C . LEU A 1 70 ? -5.147 11.076 4.693 1.00 95.75 70 LEU A C 1
ATOM 513 O O . LEU A 1 70 ? -5.836 11.141 3.676 1.00 95.75 70 LEU A O 1
ATOM 517 N N . ASP A 1 71 ? -3.915 10.565 4.705 1.00 95.31 71 ASP A N 1
ATOM 518 C CA . ASP A 1 71 ? -3.230 10.031 3.534 1.00 95.31 71 ASP A CA 1
ATOM 519 C C . ASP A 1 71 ? -3.399 8.510 3.479 1.00 95.31 71 ASP A C 1
ATOM 521 O O . ASP A 1 71 ? -2.715 7.743 4.167 1.00 95.31 71 ASP A O 1
ATOM 525 N N . GLN A 1 72 ? -4.358 8.077 2.664 1.00 95.81 72 GLN A N 1
ATOM 526 C CA . GLN A 1 72 ? -4.778 6.682 2.546 1.00 95.81 72 GLN A CA 1
ATOM 527 C C . GLN A 1 72 ? -4.471 6.156 1.145 1.00 95.81 72 GLN A C 1
ATOM 529 O O . GLN A 1 72 ? -4.627 6.872 0.158 1.00 95.81 72 GLN A O 1
ATOM 534 N N . TYR A 1 73 ? -4.063 4.894 1.044 1.00 96.19 73 TYR A N 1
ATOM 535 C CA . TYR A 1 73 ? -3.681 4.264 -0.221 1.00 96.19 73 TYR A CA 1
ATOM 536 C C . TYR A 1 73 ? -4.408 2.938 -0.408 1.00 96.19 73 TYR A C 1
ATOM 538 O O . TYR A 1 73 ? -4.739 2.261 0.567 1.00 96.19 73 TYR A O 1
ATOM 546 N N . VAL A 1 74 ? -4.642 2.570 -1.667 1.00 96.19 74 VAL A N 1
ATOM 547 C CA . VAL A 1 74 ? -5.340 1.331 -2.031 1.00 96.19 74 VAL A CA 1
ATOM 548 C C . VAL A 1 74 ? -4.494 0.115 -1.657 1.00 96.19 74 VAL A C 1
ATOM 550 O O . VAL A 1 74 ? -3.324 0.030 -2.029 1.00 96.19 74 VAL A O 1
ATOM 553 N N . ALA A 1 75 ? -5.108 -0.847 -0.971 1.00 96.50 75 ALA A N 1
ATOM 554 C CA . ALA A 1 75 ? -4.528 -2.156 -0.705 1.00 96.50 75 ALA A CA 1
ATOM 555 C C . ALA A 1 75 ? -5.561 -3.265 -0.915 1.00 96.50 75 ALA A C 1
ATOM 557 O O . ALA A 1 75 ? -6.767 -3.036 -0.824 1.00 96.50 75 ALA A O 1
ATOM 558 N N . LEU A 1 76 ? -5.070 -4.473 -1.170 1.00 96.81 76 LEU A N 1
ATOM 559 C CA . LEU A 1 76 ? -5.876 -5.670 -1.366 1.00 96.81 76 LEU A CA 1
ATOM 560 C C . LEU A 1 76 ? -5.453 -6.735 -0.353 1.00 96.81 76 LEU A C 1
ATOM 562 O O . LEU A 1 76 ? -4.261 -6.976 -0.167 1.00 96.81 76 LEU A O 1
ATOM 566 N N . TRP A 1 77 ? -6.430 -7.382 0.271 1.00 97.25 77 TRP A N 1
ATOM 567 C CA . TRP A 1 77 ? -6.238 -8.554 1.119 1.00 97.25 77 TRP A CA 1
ATOM 568 C C . TRP A 1 77 ? -7.211 -9.667 0.719 1.00 97.25 77 TRP A C 1
ATOM 570 O O . TRP A 1 77 ? -8.108 -9.451 -0.090 1.00 97.25 77 TRP A O 1
ATOM 580 N N . TYR A 1 78 ? -7.019 -10.862 1.272 1.00 97.12 78 TYR A N 1
ATOM 581 C CA . TYR A 1 78 ? -7.896 -12.006 1.077 1.00 97.12 78 TYR A CA 1
ATOM 582 C C . TYR A 1 78 ? -8.326 -12.567 2.427 1.00 97.12 78 TYR A C 1
ATOM 584 O O . TYR A 1 78 ? -7.484 -12.899 3.263 1.00 97.12 78 TYR A O 1
ATOM 592 N N . GLN A 1 79 ? -9.632 -12.740 2.608 1.00 96.56 79 GLN A N 1
ATOM 593 C CA . GLN A 1 79 ? -10.210 -13.395 3.775 1.00 96.56 79 GLN A CA 1
ATOM 594 C C . GLN A 1 79 ? -11.123 -14.525 3.303 1.00 96.56 79 GLN A C 1
ATOM 596 O O . GLN A 1 79 ? -12.039 -14.307 2.519 1.00 96.56 79 GLN A O 1
ATOM 601 N N . SER A 1 80 ? -10.857 -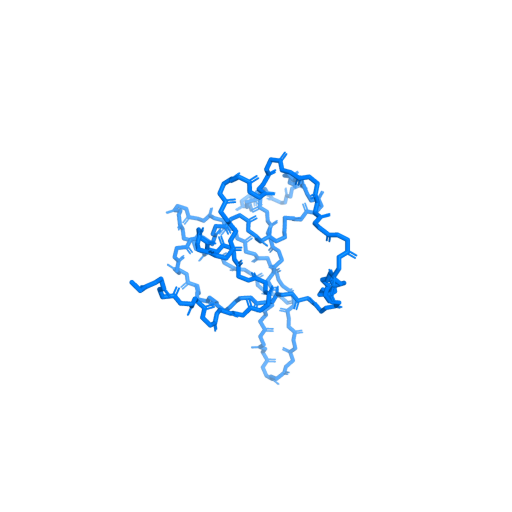15.755 3.754 1.00 96.88 80 SER A N 1
ATOM 602 C CA . SER A 1 80 ? -11.612 -16.952 3.338 1.00 96.88 80 SER A CA 1
ATOM 603 C C . SER A 1 80 ? -11.677 -17.165 1.814 1.00 96.88 80 SER A C 1
ATOM 605 O O . SER A 1 80 ? -12.632 -17.746 1.313 1.00 96.88 80 SER A O 1
ATOM 607 N N . GLY A 1 81 ? -10.657 -16.708 1.080 1.00 96.50 81 GLY A N 1
ATOM 608 C CA . GLY A 1 81 ? -10.595 -16.787 -0.385 1.00 96.50 81 GLY A CA 1
ATOM 609 C C . GLY A 1 81 ? -11.235 -15.605 -1.121 1.00 96.50 81 GLY A C 1
ATOM 610 O O . GLY A 1 81 ? -11.025 -15.478 -2.323 1.00 96.50 81 GLY A O 1
ATOM 611 N N . GLU A 1 82 ? -11.931 -14.712 -0.416 1.00 97.56 82 GLU A N 1
ATOM 612 C CA . GLU A 1 82 ? -12.582 -13.539 -1.004 1.00 97.56 82 GLU A CA 1
ATOM 613 C C . GLU A 1 82 ? -11.658 -12.309 -0.982 1.00 97.56 82 GLU A C 1
ATOM 615 O O . GLU A 1 82 ? -11.009 -12.059 0.042 1.00 97.56 82 GLU A O 1
ATOM 620 N N . PRO A 1 83 ? -11.589 -11.527 -2.076 1.00 97.62 83 PRO A N 1
ATOM 621 C CA . PRO A 1 83 ? -10.803 -10.302 -2.134 1.00 97.62 83 PRO A CA 1
ATOM 622 C C . PRO A 1 83 ? -11.474 -9.168 -1.347 1.00 97.62 83 PRO A C 1
ATOM 624 O O . PRO A 1 83 ? -12.634 -8.831 -1.573 1.00 97.62 83 PRO A O 1
ATOM 627 N N . VAL A 1 84 ? -10.710 -8.519 -0.472 1.00 98.00 84 VAL A N 1
ATOM 628 C CA . VAL A 1 84 ? -11.144 -7.377 0.339 1.00 98.00 84 VAL A CA 1
ATOM 629 C C . VAL A 1 84 ? -10.252 -6.183 0.026 1.00 98.00 84 VAL A C 1
ATOM 631 O O . VAL A 1 84 ? -9.054 -6.183 0.321 1.00 98.00 84 VAL A O 1
ATOM 634 N N . VAL A 1 85 ? -10.831 -5.151 -0.587 1.00 96.94 85 VAL A N 1
ATOM 635 C CA . VAL A 1 85 ? -10.136 -3.879 -0.810 1.00 96.94 85 VAL A CA 1
ATOM 636 C C . VAL A 1 85 ? -10.191 -3.071 0.478 1.00 96.94 85 VAL A C 1
ATOM 638 O O . VAL A 1 85 ? -11.252 -2.885 1.064 1.00 96.94 85 VAL A O 1
ATOM 641 N N . GLY A 1 86 ? -9.040 -2.576 0.911 1.00 96.12 86 GLY A N 1
ATOM 642 C CA . GLY A 1 86 ? -8.922 -1.763 2.110 1.00 96.12 86 GLY A CA 1
ATOM 643 C C . GLY A 1 86 ? -7.998 -0.579 1.902 1.00 96.12 86 GLY A C 1
ATOM 644 O O . GLY A 1 86 ? -7.650 -0.204 0.777 1.00 96.12 86 GLY A O 1
ATOM 645 N N . ARG A 1 87 ? -7.591 0.003 3.027 1.00 95.62 87 ARG A N 1
ATOM 646 C CA . ARG A 1 87 ? -6.675 1.140 3.061 1.00 95.62 87 ARG A CA 1
ATOM 647 C C . ARG A 1 87 ? -5.410 0.795 3.820 1.00 95.62 87 ARG A C 1
ATOM 649 O O . ARG A 1 87 ? -5.457 0.121 4.851 1.00 95.62 87 ARG A O 1
ATOM 656 N N . ILE A 1 88 ? -4.301 1.334 3.341 1.00 96.56 88 ILE A N 1
ATOM 657 C CA . ILE A 1 88 ? -3.048 1.421 4.088 1.00 96.56 88 ILE A CA 1
ATOM 658 C C . ILE A 1 88 ? -2.663 2.881 4.290 1.00 96.56 88 ILE A C 1
ATOM 660 O O . ILE A 1 88 ? -3.084 3.757 3.534 1.00 96.56 88 ILE A O 1
ATOM 664 N N . TRP A 1 89 ? -1.846 3.138 5.302 1.00 95.81 89 TRP A N 1
ATOM 665 C CA . TRP A 1 89 ? -1.256 4.446 5.562 1.00 95.81 89 TRP A CA 1
ATOM 666 C C . TRP A 1 89 ? 0.143 4.285 6.149 1.00 95.81 89 TRP A C 1
ATOM 668 O O . TRP A 1 89 ? 0.541 3.204 6.596 1.00 95.81 89 TRP A O 1
ATOM 678 N N . ASN A 1 90 ? 0.899 5.378 6.124 1.00 95.50 90 ASN A N 1
ATOM 679 C CA . ASN A 1 90 ? 2.210 5.437 6.743 1.00 95.50 90 ASN A CA 1
ATOM 680 C C . ASN A 1 90 ? 2.054 5.721 8.242 1.00 95.50 90 ASN A C 1
ATOM 682 O O . ASN A 1 90 ? 1.699 6.833 8.637 1.00 95.50 90 ASN A O 1
ATOM 686 N N . ASP A 1 91 ? 2.329 4.718 9.072 1.00 96.12 91 ASP A N 1
ATOM 687 C CA . ASP A 1 91 ? 2.469 4.874 10.516 1.00 96.12 91 ASP A CA 1
ATOM 688 C C . ASP A 1 91 ? 3.955 4.807 10.888 1.00 96.12 91 ASP A C 1
ATOM 690 O O . ASP A 1 91 ? 4.566 3.739 10.942 1.00 96.12 91 ASP A O 1
ATOM 694 N N . LYS A 1 92 ? 4.564 5.979 11.108 1.00 95.81 92 LYS A N 1
ATOM 695 C CA . LYS A 1 92 ? 5.965 6.125 11.558 1.00 95.81 92 LYS A CA 1
ATOM 696 C C . LYS A 1 92 ? 6.980 5.367 10.684 1.00 95.81 92 LYS A C 1
ATOM 698 O O . LYS A 1 92 ? 7.915 4.746 11.188 1.00 95.81 92 LYS A O 1
ATOM 703 N N . GLY A 1 93 ? 6.804 5.433 9.368 1.00 95.00 93 GLY A N 1
ATOM 704 C CA . GLY A 1 93 ? 7.668 4.802 8.368 1.00 95.00 93 GLY A CA 1
ATOM 705 C C . GLY A 1 93 ? 7.301 3.356 8.039 1.00 95.00 93 GLY A C 1
ATOM 706 O O . GLY A 1 93 ? 7.998 2.734 7.239 1.00 95.00 93 GLY A O 1
ATOM 707 N N . LYS A 1 94 ? 6.233 2.814 8.632 1.00 96.38 94 LYS A N 1
ATOM 708 C CA . LYS A 1 94 ? 5.781 1.437 8.429 1.00 96.38 94 LYS A CA 1
ATOM 709 C C . LYS A 1 94 ? 4.369 1.387 7.866 1.00 96.38 94 LYS A C 1
ATOM 711 O O . LYS A 1 94 ? 3.577 2.311 8.042 1.00 96.38 94 LYS A O 1
ATOM 716 N N . ILE A 1 95 ? 4.058 0.284 7.198 1.00 96.94 95 ILE A N 1
ATOM 717 C CA . ILE A 1 95 ? 2.720 0.010 6.679 1.00 96.94 95 ILE A CA 1
ATOM 718 C C . ILE A 1 95 ? 1.796 -0.357 7.840 1.00 96.94 95 ILE A C 1
ATOM 720 O O . ILE A 1 95 ? 1.989 -1.385 8.495 1.00 96.94 95 ILE A O 1
ATOM 724 N N . ALA A 1 96 ? 0.763 0.454 8.044 1.00 96.81 96 ALA A N 1
ATOM 725 C CA . ALA A 1 96 ? -0.426 0.090 8.802 1.00 96.81 96 ALA A CA 1
ATOM 726 C C . ALA A 1 96 ? -1.604 -0.089 7.834 1.00 96.81 96 ALA A C 1
ATOM 728 O O . ALA A 1 96 ? -1.628 0.530 6.768 1.00 96.81 96 ALA A O 1
ATOM 729 N N . ALA A 1 97 ? -2.548 -0.968 8.176 1.00 96.19 97 ALA A N 1
ATOM 730 C CA . ALA A 1 97 ? -3.609 -1.400 7.272 1.00 96.19 97 ALA A CA 1
ATOM 731 C C . ALA A 1 97 ? -4.944 -1.587 7.998 1.00 96.19 97 ALA A C 1
ATOM 733 O O . ALA A 1 97 ? -4.978 -1.943 9.177 1.00 96.19 97 ALA A O 1
ATOM 734 N N . CYS A 1 98 ? -6.046 -1.390 7.278 1.00 96.00 98 CYS A N 1
ATOM 735 C CA . CYS A 1 98 ? -7.394 -1.696 7.739 1.00 96.00 98 CYS A CA 1
ATOM 736 C C . CYS A 1 98 ? -8.242 -2.194 6.559 1.00 96.00 98 CYS A C 1
ATOM 738 O O . CYS A 1 98 ? -8.330 -1.527 5.523 1.00 96.00 98 CYS A O 1
ATOM 740 N N . PHE A 1 99 ? -8.860 -3.359 6.751 1.00 96.38 99 PHE A N 1
ATOM 741 C CA . PHE A 1 99 ? -9.730 -4.053 5.803 1.00 96.38 99 PHE A CA 1
ATOM 742 C C . PHE A 1 99 ? -11.059 -4.351 6.501 1.00 96.38 99 PHE A C 1
ATOM 744 O O . PHE A 1 99 ? -11.065 -4.615 7.707 1.00 96.38 99 PHE A O 1
ATOM 751 N N . SER A 1 100 ? -12.161 -4.276 5.763 1.00 86.00 100 SER A N 1
ATOM 752 C CA . SER A 1 100 ? -13.528 -4.446 6.269 1.00 86.00 100 SER A CA 1
ATOM 753 C C . SER A 1 100 ? -14.381 -5.200 5.275 1.00 86.00 100 SER A C 1
ATOM 755 O O . SER A 1 100 ? -14.224 -4.876 4.076 1.00 86.00 100 SER A O 1
#

Secondary structure (DSSP, 8-state):
--------TT--STTTS-HHHHTSPPPTT-------S-------TTSBPPPS-S-BGGGS-----TTS-SS-EEEEEEETTEEEEEEEEEETTEEEEE--